Protein AF-A0A238VDC4-F1 (afdb_monomer)

Mean predicted aligned error: 15.54 Å

Organism: NCBI:txid664784

Structure (mmCIF, N/CA/C/O backbone):
data_AF-A0A238VDC4-F1
#
_entry.id   AF-A0A238VDC4-F1
#
loop_
_atom_site.group_PDB
_atom_site.id
_atom_site.type_symbol
_atom_site.label_atom_id
_atom_site.label_alt_id
_atom_site.label_comp_id
_atom_site.label_asym_id
_atom_site.label_entity_id
_atom_site.label_seq_id
_atom_site.pdbx_PDB_ins_code
_atom_site.Cartn_x
_atom_site.Cartn_y
_atom_site.Cartn_z
_atom_site.occupancy
_atom_site.B_iso_or_equiv
_atom_site.auth_seq_id
_atom_site.auth_comp_id
_atom_site.auth_asym_id
_atom_site.auth_atom_id
_atom_site.pdbx_PDB_model_num
ATOM 1 N N . MET A 1 1 ? -29.099 -13.150 -37.601 1.00 40.03 1 MET A N 1
ATOM 2 C CA . MET A 1 1 ? -27.682 -13.525 -37.442 1.00 40.03 1 MET A CA 1
ATOM 3 C C . MET A 1 1 ? -27.230 -12.780 -36.199 1.00 40.03 1 MET A C 1
ATOM 5 O O . MET A 1 1 ? -26.943 -11.601 -36.305 1.00 40.03 1 MET A O 1
ATOM 9 N N . SER A 1 2 ? -27.641 -13.246 -35.021 1.00 41.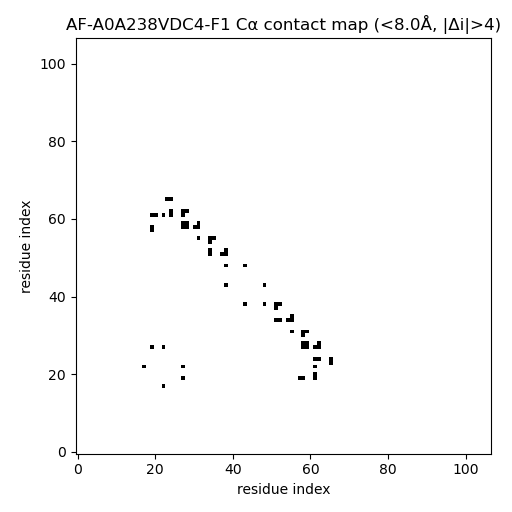78 2 SER A N 1
ATOM 10 C CA . SER A 1 2 ? -27.039 -14.359 -34.266 1.00 41.78 2 SER A CA 1
ATOM 11 C C . SER A 1 2 ? -25.636 -13.989 -33.805 1.00 41.78 2 SER A C 1
ATOM 13 O O . SER A 1 2 ? -24.699 -14.060 -34.590 1.00 41.78 2 SER A O 1
ATOM 15 N N . ASP A 1 3 ? -25.621 -13.505 -32.565 1.00 52.47 3 ASP A N 1
ATOM 16 C CA . ASP A 1 3 ? -24.695 -13.807 -31.475 1.00 52.47 3 ASP A CA 1
ATOM 17 C C . ASP A 1 3 ? -23.244 -14.150 -31.833 1.00 52.47 3 ASP A C 1
ATOM 19 O O . ASP A 1 3 ? -22.954 -15.240 -32.319 1.00 52.47 3 ASP A O 1
ATOM 23 N N . GLU A 1 4 ? -22.332 -13.269 -31.422 1.00 49.94 4 GLU A N 1
ATOM 24 C CA . GLU A 1 4 ? -21.051 -13.695 -30.859 1.00 49.94 4 GLU A CA 1
ATOM 25 C C . GLU A 1 4 ? -20.706 -12.760 -29.689 1.00 49.94 4 GLU A C 1
ATOM 27 O O . GLU A 1 4 ? -19.972 -11.780 -29.807 1.00 49.94 4 GLU A O 1
ATOM 32 N N . GLU A 1 5 ? -21.338 -13.030 -28.546 1.00 55.88 5 GLU A N 1
ATOM 33 C CA . GLU A 1 5 ? -20.858 -12.577 -27.245 1.00 55.88 5 GLU A CA 1
ATOM 34 C C . GLU A 1 5 ? -19.584 -13.365 -26.930 1.00 55.88 5 GLU A C 1
ATOM 36 O O . GLU A 1 5 ? -19.603 -14.411 -26.280 1.00 55.88 5 GLU A O 1
ATOM 41 N N . THR A 1 6 ? -18.455 -12.885 -27.449 1.00 54.00 6 THR A N 1
ATOM 42 C CA . THR A 1 6 ? -17.140 -13.344 -27.010 1.00 54.00 6 THR A CA 1
ATOM 43 C C . THR A 1 6 ? -16.901 -12.754 -25.629 1.00 54.00 6 THR A C 1
ATOM 45 O O . THR A 1 6 ? -16.309 -11.686 -25.480 1.00 54.00 6 THR A O 1
ATOM 48 N N . ALA A 1 7 ? -17.412 -13.443 -24.609 1.00 54.53 7 ALA A N 1
ATOM 49 C CA . ALA A 1 7 ? -17.015 -13.240 -23.228 1.00 54.53 7 ALA A CA 1
ATOM 50 C C . ALA A 1 7 ? -15.504 -13.496 -23.130 1.00 54.53 7 ALA A C 1
ATOM 52 O O . ALA A 1 7 ? -15.050 -14.636 -23.016 1.00 54.53 7 ALA A O 1
ATOM 53 N N . HIS A 1 8 ? -14.714 -12.430 -23.239 1.00 48.75 8 HIS A N 1
ATOM 54 C CA . HIS A 1 8 ? -13.311 -12.476 -22.876 1.00 48.75 8 HIS A CA 1
ATOM 55 C C . HIS A 1 8 ? -13.233 -12.595 -21.353 1.00 48.75 8 HIS A C 1
ATOM 57 O O . HIS A 1 8 ? -13.730 -11.703 -20.663 1.00 48.75 8 HIS A O 1
ATOM 63 N N . PRO A 1 9 ? -12.643 -13.675 -20.809 1.00 56.53 9 PRO A N 1
ATOM 64 C CA . PRO A 1 9 ? -12.331 -13.709 -19.393 1.00 56.53 9 PRO A CA 1
ATOM 65 C C . PRO A 1 9 ? -11.336 -12.582 -19.112 1.00 56.53 9 PRO A C 1
ATOM 67 O O . PRO A 1 9 ? -10.280 -12.499 -19.743 1.00 56.53 9 PRO A O 1
ATOM 70 N N . ASP A 1 10 ? -11.714 -11.693 -18.200 1.00 43.75 10 ASP A N 1
ATOM 71 C CA . ASP A 1 10 ? -10.847 -10.644 -17.686 1.00 43.75 10 ASP A CA 1
ATOM 72 C C . ASP A 1 10 ? -9.599 -11.298 -17.059 1.00 43.75 10 ASP A C 1
ATOM 74 O O . ASP A 1 10 ? -9.743 -12.134 -16.157 1.00 43.75 10 ASP A O 1
ATOM 78 N N . PRO A 1 11 ? -8.371 -10.982 -17.517 1.00 54.56 11 PRO A N 1
ATOM 79 C CA . PRO A 1 11 ? -7.158 -11.592 -16.977 1.00 54.56 11 PRO A CA 1
ATOM 80 C C . PRO A 1 11 ? -6.849 -11.177 -15.523 1.00 54.56 11 PRO A C 1
ATOM 82 O O . PRO A 1 11 ? -5.819 -11.591 -14.996 1.00 54.56 11 PRO A O 1
ATOM 85 N N . GLY A 1 12 ? -7.712 -10.400 -14.859 1.00 48.94 12 GLY A N 1
ATOM 86 C CA . GLY A 1 12 ? -7.639 -10.080 -13.434 1.00 48.94 12 GLY A CA 1
ATOM 87 C C . GLY A 1 12 ? -8.382 -11.055 -12.515 1.00 48.94 12 GLY A C 1
ATOM 88 O O . GLY A 1 12 ? -8.191 -11.005 -11.302 1.00 48.94 12 GLY A O 1
ATOM 89 N N . SER A 1 13 ? -9.185 -11.983 -13.049 1.00 48.88 13 SER A N 1
ATOM 90 C CA . SER A 1 13 ? -9.896 -12.983 -12.233 1.00 48.88 13 SER A CA 1
ATOM 91 C C . SER A 1 13 ? -9.037 -14.224 -11.964 1.00 48.88 13 SER A C 1
ATOM 93 O O . SER A 1 13 ? -9.392 -15.341 -12.330 1.00 48.88 13 SER A O 1
ATOM 95 N N . THR A 1 14 ? -7.883 -14.051 -11.322 1.00 49.28 14 THR A N 1
ATOM 96 C CA . THR A 1 14 ? -7.273 -15.146 -10.552 1.00 49.28 14 THR A CA 1
ATOM 97 C C . THR A 1 14 ? -7.747 -15.026 -9.117 1.00 49.28 14 THR A C 1
ATOM 99 O O . THR A 1 14 ? -7.213 -14.245 -8.331 1.00 49.28 14 THR A O 1
ATOM 102 N N . GLU A 1 15 ? -8.796 -15.783 -8.815 1.00 46.91 15 GLU A N 1
ATOM 103 C CA . GLU A 1 15 ? -9.367 -15.936 -7.485 1.00 46.91 15 GLU A CA 1
ATOM 104 C C . GLU A 1 15 ? -8.310 -16.454 -6.491 1.00 46.91 15 GLU A C 1
ATOM 106 O O . GLU A 1 15 ? -7.728 -17.528 -6.646 1.00 46.91 15 GLU A O 1
ATOM 111 N N . ASP A 1 16 ? -8.039 -15.593 -5.509 1.00 58.88 16 ASP A N 1
ATOM 112 C CA . ASP A 1 16 ? -7.781 -15.848 -4.090 1.00 58.88 16 ASP A CA 1
ATOM 113 C C . ASP A 1 16 ? -7.385 -17.284 -3.691 1.00 58.88 16 ASP A C 1
ATOM 115 O O . ASP A 1 16 ? -8.226 -18.168 -3.550 1.00 58.88 16 ASP A O 1
ATOM 119 N N . SER A 1 17 ? -6.081 -17.499 -3.465 1.00 43.22 17 SER A N 1
ATOM 120 C CA . SER A 1 17 ? -5.521 -18.587 -2.626 1.00 43.22 17 SER A CA 1
ATOM 121 C C . SER A 1 17 ? -3.996 -18.493 -2.435 1.00 43.22 17 SER A C 1
ATOM 123 O O . SER A 1 17 ? -3.426 -19.202 -1.606 1.00 43.22 17 SER A O 1
ATOM 125 N N . GLY A 1 18 ? -3.297 -17.623 -3.167 1.00 46.53 18 GLY A N 1
ATOM 126 C CA . GLY A 1 18 ? -1.901 -17.291 -2.883 1.00 46.53 18 GLY A CA 1
ATOM 127 C C . GLY A 1 18 ? -1.843 -16.146 -1.881 1.00 46.53 18 GLY A C 1
ATOM 128 O O . GLY A 1 18 ? -2.441 -15.106 -2.131 1.00 46.53 18 GLY A O 1
ATOM 129 N N . GLY A 1 19 ? -1.140 -16.319 -0.758 1.00 63.47 19 GLY A N 1
ATOM 130 C CA . GLY A 1 19 ? -0.940 -15.252 0.231 1.00 63.47 19 GLY A CA 1
ATOM 131 C C . GLY A 1 19 ? -0.439 -13.937 -0.389 1.00 63.47 19 GLY A C 1
ATOM 132 O O . GLY A 1 19 ? -0.028 -13.910 -1.545 1.00 63.47 19 GLY A O 1
ATOM 133 N N . LEU A 1 20 ? -0.430 -12.854 0.397 1.00 73.19 20 LEU A N 1
ATOM 134 C CA . LEU A 1 20 ? -0.212 -11.454 -0.031 1.00 73.19 20 LEU A CA 1
ATOM 135 C C . LEU A 1 20 ? 0.884 -11.230 -1.101 1.00 73.19 20 LEU A C 1
ATOM 137 O O . LEU A 1 20 ? 0.784 -10.306 -1.900 1.00 73.19 20 LEU A O 1
ATOM 141 N N . GLY A 1 21 ? 1.914 -12.081 -1.159 1.00 67.56 21 GLY A N 1
ATOM 142 C CA . GLY A 1 21 ? 2.966 -12.055 -2.178 1.00 67.56 21 GLY A CA 1
ATOM 143 C C . GLY A 1 21 ? 2.547 -12.388 -3.621 1.00 67.56 21 GLY A C 1
ATOM 144 O O . GLY A 1 21 ? 3.336 -12.116 -4.520 1.00 67.56 21 GLY A O 1
ATOM 145 N N . GLY A 1 22 ? 1.358 -12.951 -3.859 1.00 77.00 22 GLY A N 1
ATOM 146 C CA . GLY A 1 22 ? 0.842 -13.270 -5.200 1.00 77.00 22 GLY A CA 1
ATOM 147 C C . GLY A 1 22 ? -0.082 -12.210 -5.811 1.00 77.00 22 GLY A C 1
ATOM 148 O O . GLY A 1 22 ? -0.530 -12.381 -6.941 1.00 77.00 22 GLY A O 1
ATOM 149 N N . LEU A 1 23 ? -0.392 -11.135 -5.081 1.00 90.56 23 LEU A N 1
ATOM 150 C CA . LEU A 1 23 ? -1.322 -10.102 -5.536 1.00 90.56 23 LEU A CA 1
ATOM 151 C C . LEU A 1 23 ? -0.689 -9.215 -6.613 1.00 90.56 23 LEU A C 1
ATOM 153 O O . LEU A 1 23 ? 0.476 -8.830 -6.501 1.00 90.56 23 LEU A O 1
ATOM 157 N N . GLY A 1 24 ? -1.474 -8.835 -7.623 1.00 92.56 24 GLY A N 1
ATOM 158 C CA . GLY A 1 24 ? -1.125 -7.742 -8.535 1.00 92.56 24 GLY A CA 1
ATOM 159 C C . GLY A 1 24 ? -1.135 -6.382 -7.824 1.00 92.56 24 GLY A C 1
ATOM 160 O O . GLY A 1 24 ? -1.729 -6.242 -6.756 1.00 92.56 24 GLY A O 1
ATOM 161 N N . TYR A 1 25 ? -0.492 -5.370 -8.419 1.00 94.88 25 TYR A N 1
ATOM 162 C CA . TYR A 1 25 ? -0.379 -4.031 -7.820 1.00 94.88 25 TYR A CA 1
ATOM 163 C C . TYR A 1 25 ? -1.740 -3.404 -7.486 1.00 94.88 25 TYR A C 1
ATOM 165 O O . TYR A 1 25 ? -1.943 -2.945 -6.366 1.00 94.88 25 TYR A O 1
ATOM 173 N N . GLU A 1 26 ? -2.682 -3.407 -8.432 1.00 96.62 26 GLU A N 1
ATOM 174 C CA . GLU A 1 26 ? -4.001 -2.784 -8.248 1.00 96.62 26 GLU A CA 1
ATOM 175 C C . GLU A 1 26 ? -4.804 -3.503 -7.162 1.00 96.62 26 GLU A C 1
ATOM 177 O O . GLU A 1 26 ? -5.321 -2.860 -6.254 1.00 96.62 26 GLU A O 1
ATOM 182 N N . GLN A 1 27 ? -4.778 -4.837 -7.167 1.00 94.88 27 GLN A N 1
ATOM 183 C CA . GLN A 1 27 ? -5.410 -5.655 -6.135 1.00 94.88 27 GLN A CA 1
ATOM 184 C C . GLN A 1 27 ? -4.819 -5.388 -4.740 1.00 94.88 27 GLN A C 1
ATOM 186 O O . GLN A 1 27 ? -5.554 -5.276 -3.759 1.00 94.88 27 GLN A O 1
ATOM 191 N N . ALA A 1 28 ? -3.488 -5.296 -4.634 1.00 95.94 28 ALA A N 1
ATOM 192 C CA . ALA A 1 28 ? -2.805 -5.015 -3.374 1.00 95.94 28 ALA A CA 1
ATOM 193 C C . ALA A 1 28 ? -3.118 -3.597 -2.868 1.00 95.94 28 ALA A C 1
ATOM 195 O O . ALA A 1 28 ? -3.359 -3.406 -1.675 1.00 95.94 28 ALA A O 1
ATOM 196 N N . ARG A 1 29 ? -3.172 -2.615 -3.775 1.00 97.19 29 ARG A N 1
ATOM 197 C CA . ARG A 1 29 ? -3.558 -1.235 -3.466 1.00 97.19 29 ARG A CA 1
ATOM 198 C C . ARG A 1 29 ? -4.996 -1.161 -2.961 1.00 97.19 29 ARG A C 1
ATOM 200 O O . ARG A 1 29 ? -5.239 -0.508 -1.952 1.00 97.19 29 ARG A O 1
ATOM 207 N N . ASP A 1 30 ? -5.930 -1.823 -3.629 1.00 97.62 30 ASP A N 1
ATOM 208 C CA . ASP A 1 30 ? -7.345 -1.762 -3.264 1.00 97.62 30 ASP A CA 1
ATOM 209 C C . ASP A 1 30 ? -7.585 -2.422 -1.893 1.00 97.62 30 ASP A C 1
ATOM 211 O O . ASP A 1 30 ? -8.238 -1.837 -1.031 1.00 97.62 30 ASP A O 1
ATOM 215 N N . GLN A 1 31 ? -6.929 -3.553 -1.610 1.00 97.25 31 GLN A N 1
ATOM 216 C CA . GLN A 1 31 ? -6.943 -4.145 -0.265 1.00 97.25 31 GLN A CA 1
ATOM 217 C C . GLN A 1 31 ? -6.295 -3.246 0.798 1.00 97.25 31 GLN A C 1
ATOM 219 O O . GLN A 1 31 ? -6.743 -3.227 1.945 1.00 97.25 31 GLN A O 1
ATOM 224 N N . LEU A 1 32 ? -5.234 -2.506 0.456 1.00 97.62 32 LEU A N 1
ATOM 225 C CA . LEU A 1 32 ? -4.602 -1.561 1.381 1.00 97.62 32 LEU A CA 1
ATOM 226 C C . LEU A 1 32 ? -5.557 -0.410 1.718 1.00 97.62 32 LEU A C 1
ATOM 228 O O . LEU A 1 32 ? -5.650 -0.009 2.876 1.00 97.62 32 LEU A O 1
ATOM 232 N N . ILE A 1 33 ? -6.306 0.079 0.728 1.00 98.06 33 ILE A N 1
ATOM 233 C CA . ILE A 1 33 ? -7.345 1.093 0.923 1.00 98.06 33 ILE A CA 1
ATOM 234 C C . ILE A 1 33 ? -8.418 0.584 1.897 1.00 98.06 33 ILE A C 1
ATOM 236 O O . ILE A 1 33 ? -8.792 1.313 2.814 1.00 98.06 33 ILE A O 1
ATOM 240 N N . GLU A 1 34 ? -8.878 -0.661 1.756 1.00 97.62 34 GLU A N 1
ATOM 241 C CA . GLU A 1 34 ? -9.840 -1.264 2.694 1.00 97.62 34 GLU A CA 1
ATOM 242 C C . GLU A 1 34 ? -9.291 -1.348 4.126 1.00 97.62 34 GLU A C 1
ATOM 244 O O . GLU A 1 34 ? -9.999 -1.041 5.087 1.00 97.62 34 GLU A O 1
ATOM 249 N N . VAL A 1 35 ? -8.017 -1.726 4.284 1.00 97.81 35 VAL A N 1
ATOM 250 C CA . VAL A 1 35 ? -7.348 -1.768 5.593 1.00 97.81 35 VAL A CA 1
ATOM 251 C C . VAL A 1 35 ? -7.304 -0.382 6.236 1.00 97.81 35 VAL A C 1
ATOM 253 O O . VAL A 1 35 ? -7.658 -0.243 7.408 1.00 97.81 35 VAL A O 1
ATOM 256 N N . VAL A 1 36 ? -6.908 0.644 5.477 1.00 97.81 36 VAL A N 1
ATOM 257 C CA . VAL A 1 36 ? -6.851 2.031 5.964 1.00 97.81 36 VAL A CA 1
ATOM 258 C C . VAL A 1 36 ? -8.239 2.512 6.377 1.00 97.81 36 VAL A C 1
ATOM 260 O O . VAL A 1 36 ? -8.393 3.015 7.486 1.00 97.81 36 VAL A O 1
ATOM 263 N N . GLN A 1 37 ? -9.264 2.273 5.554 1.00 97.75 37 GLN A N 1
ATOM 264 C CA . GLN A 1 37 ? -10.645 2.623 5.900 1.00 97.75 37 GLN A CA 1
ATOM 265 C C . GLN A 1 37 ? -11.104 1.944 7.199 1.00 97.75 37 GLN A C 1
ATOM 267 O O . GLN A 1 37 ? -11.760 2.576 8.026 1.00 97.75 37 GLN A O 1
ATOM 272 N N . GLY A 1 38 ? -10.736 0.676 7.410 1.00 96.38 38 GLY A N 1
ATOM 273 C CA . GLY A 1 38 ? -11.035 -0.045 8.648 1.00 96.38 38 GLY A CA 1
ATOM 274 C C . GLY A 1 38 ? -10.352 0.558 9.879 1.00 96.38 38 GLY A C 1
ATOM 275 O O . GLY A 1 38 ? -10.976 0.677 10.934 1.00 96.38 38 GLY A O 1
ATOM 276 N N . LEU A 1 39 ? -9.093 0.980 9.747 1.00 96.88 39 LEU A N 1
ATOM 277 C CA . LEU A 1 39 ? -8.357 1.658 10.818 1.00 96.88 39 LEU A CA 1
ATOM 278 C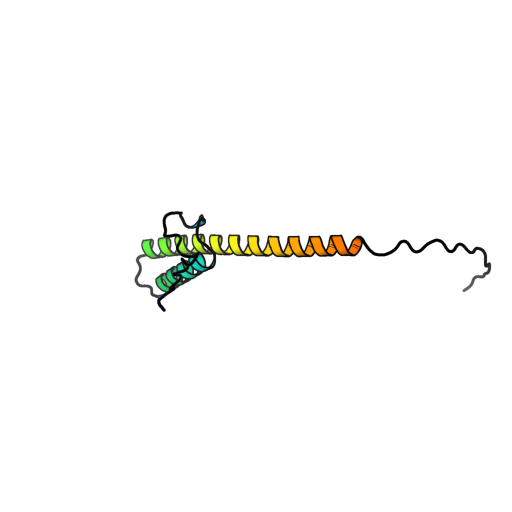 C . LEU A 1 39 ? -8.944 3.045 11.129 1.00 96.88 39 LEU A C 1
ATOM 280 O O . LEU A 1 39 ? -9.082 3.403 12.298 1.00 96.88 39 LEU A O 1
ATOM 284 N N . GLU A 1 40 ? -9.322 3.808 10.101 1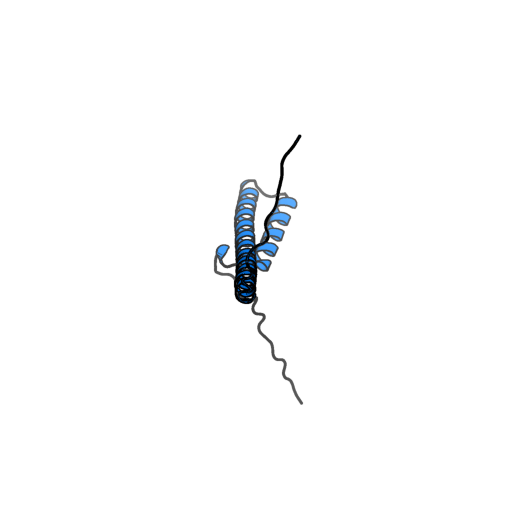.00 97.62 40 GLU A N 1
ATOM 285 C CA . GLU A 1 40 ? -9.890 5.157 10.231 1.00 97.62 40 GLU A CA 1
ATOM 286 C C . GLU A 1 40 ? -11.313 5.164 10.800 1.00 97.62 40 GLU A C 1
ATOM 288 O O . GLU A 1 40 ? -11.677 6.082 11.538 1.00 97.62 40 GLU A O 1
ATOM 293 N N . ALA A 1 41 ? -12.115 4.135 10.502 1.00 96.56 41 ALA A N 1
ATOM 294 C CA . ALA A 1 41 ? -13.458 3.983 11.059 1.00 96.56 41 ALA A CA 1
ATOM 295 C C . ALA A 1 41 ? -13.446 3.850 12.594 1.00 96.56 41 ALA A C 1
ATOM 297 O O . ALA A 1 41 ? -14.411 4.235 13.262 1.00 96.56 41 ALA A O 1
ATOM 298 N N . GLY A 1 42 ? -12.349 3.334 13.161 1.00 91.69 42 GLY A N 1
ATOM 299 C CA . GLY A 1 42 ? -12.214 3.090 14.592 1.00 91.69 42 GLY A CA 1
ATOM 300 C C . GLY A 1 42 ? -13.178 2.013 15.107 1.00 91.69 42 GLY A C 1
ATOM 301 O O . GLY A 1 42 ? -13.737 1.222 14.354 1.00 91.69 42 GLY A O 1
ATOM 302 N N . GLY A 1 43 ? -13.354 1.935 16.430 1.00 94.56 43 GLY A N 1
ATOM 303 C CA . GLY A 1 43 ? -14.252 0.948 17.058 1.00 94.56 43 GLY A CA 1
ATOM 304 C C . GLY A 1 43 ? -13.712 -0.488 17.115 1.00 94.56 43 GLY A C 1
ATOM 305 O O . GLY A 1 43 ? -14.416 -1.388 17.571 1.00 94.56 43 GLY A O 1
ATOM 306 N N . LEU A 1 44 ? -12.464 -0.697 16.696 1.00 96.12 44 LEU A N 1
ATOM 307 C CA . LEU A 1 44 ? -11.753 -1.969 16.778 1.00 96.12 44 LEU A CA 1
ATOM 308 C C . LEU A 1 44 ? -11.075 -2.144 18.141 1.00 96.12 4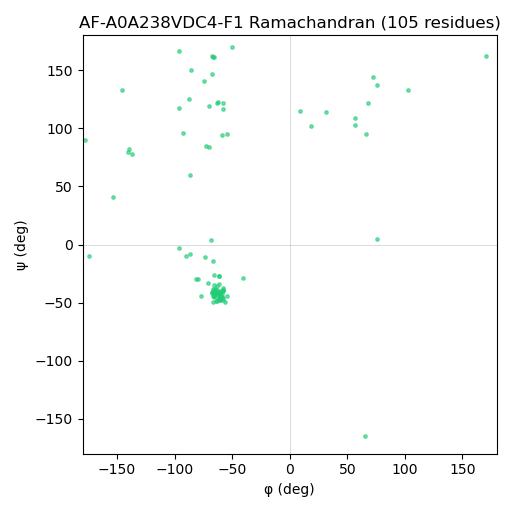4 LEU A C 1
ATOM 310 O O . LEU A 1 44 ? -10.651 -1.175 18.780 1.00 96.12 44 LEU A O 1
ATOM 314 N N . SER A 1 45 ? -10.943 -3.394 18.582 1.00 97.44 45 SER A N 1
ATOM 315 C CA . SER A 1 45 ? -10.070 -3.723 19.708 1.00 97.44 45 SER A CA 1
ATOM 316 C C . SER A 1 45 ? -8.602 -3.489 19.336 1.00 97.44 45 SER A C 1
ATOM 318 O O . SER A 1 45 ? -8.241 -3.461 18.161 1.00 97.44 45 SER A O 1
ATOM 320 N N . LEU A 1 46 ? -7.727 -3.365 20.337 1.00 97.38 46 LEU A N 1
ATOM 321 C CA . LEU A 1 46 ? -6.287 -3.212 20.103 1.00 97.38 46 LEU A CA 1
ATOM 322 C C . LEU A 1 46 ? -5.717 -4.336 19.223 1.00 97.38 46 LEU A C 1
ATOM 324 O O . LEU A 1 46 ? -4.956 -4.066 18.302 1.00 97.38 46 LEU A O 1
ATOM 328 N N . GLU A 1 47 ? -6.104 -5.581 19.497 1.00 97.69 47 GLU A N 1
ATOM 329 C CA . GLU A 1 47 ? -5.655 -6.752 18.739 1.00 97.69 47 GLU A CA 1
ATOM 330 C C . GLU A 1 47 ? -6.113 -6.687 17.277 1.00 97.69 47 GLU A C 1
ATOM 332 O O . GLU A 1 47 ? -5.328 -6.945 16.369 1.00 97.69 47 GLU A O 1
ATOM 337 N N . GLN A 1 48 ? -7.355 -6.259 17.035 1.00 96.88 48 GLN A N 1
ATOM 338 C CA . GLN A 1 48 ? -7.884 -6.076 15.682 1.00 96.88 48 GLN A CA 1
ATOM 339 C C . GLN A 1 48 ? -7.174 -4.940 14.936 1.00 96.88 48 GLN A C 1
ATOM 341 O O . GLN A 1 48 ? -6.834 -5.098 13.764 1.00 96.88 48 GLN A O 1
ATOM 346 N N . SER A 1 49 ? -6.912 -3.818 15.610 1.00 96.88 49 SER A N 1
ATOM 347 C CA . SER A 1 49 ? -6.164 -2.695 15.036 1.00 96.88 49 SER A CA 1
ATOM 348 C C . SER A 1 49 ? -4.728 -3.084 14.681 1.00 96.88 49 SER A C 1
ATOM 350 O O . SER A 1 49 ? -4.234 -2.690 13.629 1.00 96.88 49 SER A O 1
ATOM 352 N N . LEU A 1 50 ? -4.067 -3.888 15.521 1.00 98.06 50 LEU A N 1
ATOM 353 C CA . LEU A 1 50 ? -2.725 -4.406 15.237 1.00 98.06 50 LEU A CA 1
ATOM 354 C C . LEU A 1 50 ? -2.730 -5.362 14.043 1.00 98.06 50 LEU A C 1
ATOM 356 O O . LEU A 1 50 ? -1.914 -5.200 13.143 1.00 98.06 50 LEU A O 1
ATOM 360 N N . ALA A 1 51 ? -3.686 -6.290 13.982 1.00 97.19 51 ALA A N 1
ATOM 361 C CA . ALA A 1 51 ? -3.804 -7.215 12.857 1.00 97.19 51 ALA A CA 1
ATOM 362 C C . ALA A 1 51 ? -4.044 -6.486 11.521 1.00 97.19 51 ALA A C 1
ATOM 364 O O . ALA A 1 51 ? -3.463 -6.849 10.496 1.00 97.19 51 ALA A O 1
ATOM 365 N N . LEU A 1 52 ? -4.878 -5.438 11.518 1.00 97.25 52 LEU A N 1
ATOM 366 C CA . LEU A 1 52 ? -5.070 -4.598 10.334 1.00 97.25 52 LEU A CA 1
ATOM 367 C C . LEU A 1 52 ? -3.801 -3.836 9.963 1.00 97.25 52 LEU A C 1
ATOM 369 O O . LEU A 1 52 ? -3.457 -3.793 8.786 1.00 97.25 52 LEU A O 1
ATOM 373 N N . TRP A 1 53 ? -3.093 -3.272 10.939 1.00 97.12 53 TRP A N 1
ATOM 374 C CA . TRP A 1 53 ? -1.833 -2.584 10.679 1.00 97.12 53 TRP A CA 1
ATOM 375 C C . TRP A 1 53 ? -0.790 -3.525 10.055 1.00 97.12 53 TRP A C 1
ATOM 377 O O . TRP A 1 53 ? -0.242 -3.202 9.006 1.00 97.12 53 TRP A O 1
ATOM 387 N N . GLU A 1 54 ? -0.587 -4.723 10.610 1.00 97.94 54 GLU A N 1
ATOM 388 C CA . GLU A 1 54 ? 0.348 -5.721 10.062 1.00 97.94 54 GLU A CA 1
ATOM 389 C C . GLU A 1 54 ? -0.028 -6.144 8.635 1.00 97.94 54 GLU A C 1
ATOM 391 O O . GLU A 1 54 ? 0.835 -6.260 7.759 1.00 97.94 54 GLU A O 1
ATOM 396 N N . LYS A 1 55 ? -1.329 -6.331 8.370 1.00 96.88 55 LYS A N 1
ATOM 397 C CA . LYS A 1 55 ? -1.830 -6.585 7.014 1.00 96.88 55 LYS A CA 1
ATOM 398 C C . LYS A 1 55 ? -1.527 -5.407 6.081 1.00 96.88 55 LYS A C 1
ATOM 400 O O . LYS A 1 55 ? -1.105 -5.632 4.947 1.00 96.88 55 LYS A O 1
ATOM 405 N N . GLY A 1 56 ? -1.732 -4.175 6.544 1.00 97.62 56 GLY A N 1
ATOM 406 C CA . GLY A 1 56 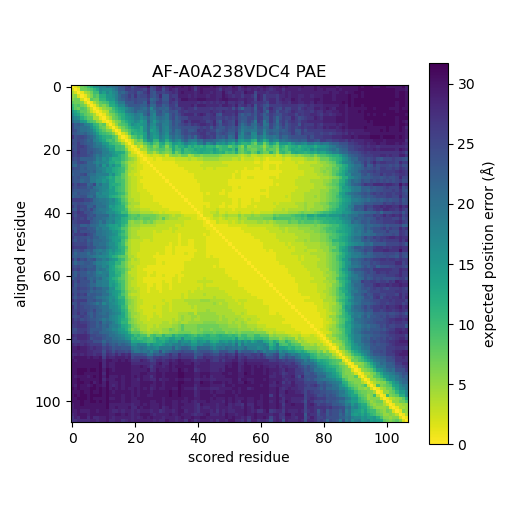? -1.433 -2.951 5.801 1.00 97.62 56 GLY A CA 1
ATOM 407 C C . GLY A 1 56 ? 0.044 -2.840 5.429 1.00 97.62 56 GLY A C 1
ATOM 408 O O . GLY A 1 56 ? 0.361 -2.622 4.263 1.00 97.62 56 GLY A O 1
ATOM 409 N N . GLU A 1 57 ? 0.945 -3.096 6.379 1.00 98.31 57 GLU A N 1
ATOM 410 C CA . GLU A 1 57 ? 2.395 -3.113 6.142 1.00 98.31 57 GLU A CA 1
ATOM 411 C C . GLU A 1 57 ? 2.788 -4.158 5.093 1.00 98.31 57 GLU A C 1
ATOM 413 O O . GLU A 1 57 ? 3.552 -3.880 4.167 1.00 98.31 57 GLU A O 1
ATOM 418 N N . ALA A 1 58 ? 2.231 -5.366 5.192 1.00 97.38 58 ALA A N 1
ATOM 419 C CA . ALA A 1 58 ? 2.515 -6.420 4.230 1.00 97.38 58 ALA A CA 1
ATOM 420 C C . ALA A 1 58 ? 2.014 -6.069 2.816 1.00 97.38 58 ALA A C 1
ATOM 422 O O . ALA A 1 58 ? 2.708 -6.345 1.835 1.00 97.38 58 ALA A O 1
ATOM 423 N N . LEU A 1 59 ? 0.844 -5.433 2.695 1.00 97.44 59 LEU A N 1
ATOM 424 C CA . LEU A 1 59 ? 0.311 -4.949 1.418 1.00 97.44 59 LEU A CA 1
ATOM 425 C C . LEU A 1 59 ? 1.148 -3.800 0.841 1.00 97.44 59 LEU A C 1
ATOM 427 O O . LEU A 1 59 ? 1.436 -3.804 -0.356 1.00 97.44 59 LEU A O 1
ATOM 431 N N . ALA A 1 60 ? 1.597 -2.860 1.674 1.00 96.62 60 ALA A N 1
ATOM 432 C CA . ALA A 1 60 ? 2.481 -1.776 1.250 1.00 96.62 60 ALA A CA 1
ATOM 433 C C . ALA A 1 60 ? 3.784 -2.324 0.646 1.00 96.62 60 ALA A C 1
ATOM 435 O O . ALA A 1 60 ? 4.154 -1.947 -0.466 1.00 96.62 60 ALA A O 1
ATOM 436 N N . GLN A 1 61 ? 4.406 -3.314 1.294 1.00 96.94 61 GLN A N 1
ATOM 437 C CA . GLN A 1 61 ? 5.604 -3.976 0.766 1.00 96.94 61 GLN A CA 1
ATOM 438 C C . GLN A 1 61 ? 5.354 -4.686 -0.573 1.00 96.94 61 GLN A C 1
ATOM 440 O O . GLN A 1 61 ? 6.249 -4.765 -1.414 1.00 96.94 61 GLN A O 1
ATOM 445 N N . VAL A 1 62 ? 4.160 -5.249 -0.791 1.00 96.31 62 VAL A N 1
ATOM 446 C CA . VAL A 1 62 ? 3.791 -5.835 -2.092 1.00 96.31 62 VAL A CA 1
ATOM 447 C C . VAL A 1 62 ? 3.752 -4.747 -3.161 1.00 96.31 62 VAL A C 1
ATOM 449 O O . VAL A 1 62 ? 4.361 -4.914 -4.218 1.00 96.31 62 VAL A O 1
ATOM 452 N N . CYS A 1 63 ? 3.084 -3.628 -2.878 1.00 96.38 63 CYS A N 1
ATOM 453 C CA . CYS A 1 63 ? 3.004 -2.487 -3.784 1.00 96.38 63 CYS A CA 1
ATOM 454 C C . CYS A 1 63 ? 4.393 -1.943 -4.142 1.00 96.38 63 CYS A C 1
ATOM 456 O O . CYS A 1 63 ? 4.675 -1.738 -5.322 1.00 96.38 63 CYS A O 1
ATOM 458 N N . GLU A 1 64 ? 5.271 -1.770 -3.153 1.00 96.62 64 GLU A N 1
ATOM 459 C CA . GLU A 1 64 ? 6.650 -1.312 -3.359 1.00 96.62 64 GLU A CA 1
ATOM 460 C C . GLU A 1 64 ? 7.428 -2.241 -4.293 1.00 96.62 64 GLU A C 1
ATOM 462 O O . GLU A 1 64 ? 7.986 -1.778 -5.284 1.00 96.62 64 GLU A O 1
ATOM 467 N N . ARG A 1 65 ? 7.377 -3.562 -4.072 1.00 96.56 65 ARG A N 1
ATOM 468 C CA . ARG A 1 65 ? 8.063 -4.529 -4.949 1.00 96.56 65 ARG A CA 1
ATOM 469 C C . ARG A 1 65 ? 7.614 -4.436 -6.407 1.00 96.56 65 ARG A C 1
ATOM 471 O O . ARG A 1 65 ? 8.439 -4.567 -7.312 1.00 96.56 65 ARG A O 1
ATOM 478 N N . HIS A 1 66 ? 6.321 -4.219 -6.649 1.00 94.44 66 HIS A N 1
ATOM 479 C CA . HIS A 1 66 ? 5.801 -4.035 -8.009 1.00 94.44 66 HIS A CA 1
ATOM 480 C C . HIS A 1 66 ? 6.336 -2.756 -8.657 1.00 94.44 66 HIS A C 1
ATOM 482 O O . HIS A 1 66 ? 6.753 -2.784 -9.819 1.00 94.44 66 HIS A O 1
ATOM 488 N N . LEU A 1 67 ? 6.355 -1.649 -7.911 1.00 96.50 67 LEU A N 1
ATOM 489 C CA . LEU A 1 67 ? 6.866 -0.363 -8.391 1.00 96.50 67 LEU A CA 1
ATOM 490 C C . LEU A 1 67 ? 8.374 -0.419 -8.660 1.00 96.50 67 LEU A C 1
ATOM 492 O O . LEU A 1 67 ? 8.822 0.033 -9.714 1.00 96.50 67 LEU A O 1
ATOM 496 N N . ASP A 1 68 ? 9.140 -1.047 -7.773 1.00 96.94 68 ASP A N 1
ATOM 497 C CA . ASP A 1 68 ? 10.578 -1.246 -7.941 1.00 96.94 68 ASP A CA 1
ATOM 498 C C . ASP A 1 68 ? 10.890 -2.100 -9.172 1.00 96.94 68 ASP A C 1
ATOM 500 O O . ASP A 1 68 ? 11.791 -1.777 -9.948 1.00 96.94 68 ASP A O 1
ATOM 504 N N . GLY A 1 69 ? 10.125 -3.172 -9.399 1.00 95.06 69 GLY A N 1
ATOM 505 C CA . GLY A 1 69 ? 10.265 -4.002 -10.595 1.00 95.06 69 GLY A CA 1
ATOM 506 C C . GLY A 1 69 ? 9.900 -3.257 -11.884 1.00 95.06 69 GLY A C 1
ATOM 507 O O . GLY A 1 69 ? 10.519 -3.466 -12.928 1.00 95.06 69 GLY A O 1
ATOM 508 N N . ALA A 1 70 ? 8.910 -2.363 -11.844 1.00 95.88 70 ALA A N 1
ATOM 509 C CA . ALA A 1 70 ? 8.592 -1.496 -12.976 1.00 95.88 70 ALA A CA 1
ATOM 510 C C . ALA A 1 70 ? 9.722 -0.496 -13.255 1.00 95.88 70 ALA A C 1
ATOM 512 O O . ALA A 1 70 ? 10.133 -0.353 -14.407 1.00 95.88 70 ALA A O 1
ATOM 513 N N . ARG A 1 71 ? 10.269 0.128 -12.208 1.00 96.06 71 ARG A N 1
ATOM 514 C CA . ARG A 1 71 ? 11.381 1.074 -12.314 1.00 96.06 71 ARG A CA 1
ATOM 515 C C . ARG A 1 71 ? 12.628 0.430 -12.914 1.00 96.06 71 ARG A C 1
ATOM 517 O O . ARG A 1 71 ? 13.160 0.950 -13.883 1.00 96.06 71 ARG A O 1
ATOM 524 N N . GLN A 1 72 ? 13.025 -0.741 -12.422 1.00 97.25 72 GLN A N 1
ATOM 525 C CA . GLN A 1 72 ? 14.185 -1.470 -12.947 1.00 97.25 72 GLN A CA 1
ATOM 526 C C . GLN A 1 72 ? 14.059 -1.792 -14.442 1.00 97.25 72 GLN A C 1
ATOM 528 O O . GLN A 1 72 ? 15.042 -1.720 -15.173 1.00 97.25 72 GLN A O 1
ATOM 533 N N . ARG A 1 73 ? 12.851 -2.121 -14.922 1.00 94.88 73 ARG A N 1
ATOM 534 C CA . ARG A 1 73 ? 12.614 -2.361 -16.356 1.00 94.88 73 ARG A CA 1
ATOM 535 C C . ARG A 1 73 ? 12.774 -1.094 -17.191 1.00 94.88 73 A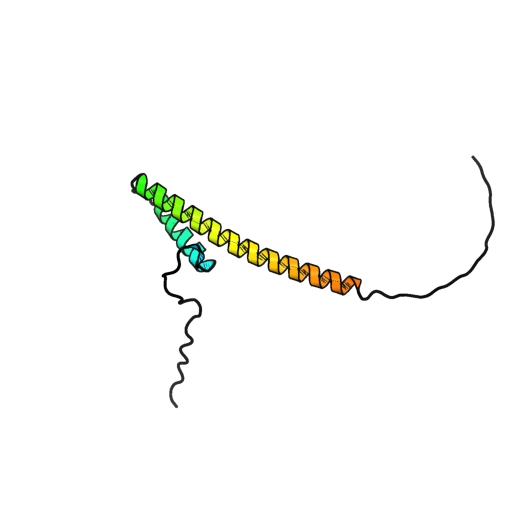RG A C 1
ATOM 537 O O . ARG A 1 73 ? 13.288 -1.177 -18.301 1.00 94.88 73 ARG A O 1
ATOM 544 N N . ILE A 1 74 ? 12.337 0.051 -16.667 1.00 96.06 74 ILE A N 1
ATOM 545 C CA . ILE A 1 74 ? 12.515 1.351 -17.323 1.00 96.06 74 ILE A CA 1
ATOM 546 C C . ILE A 1 74 ? 14.001 1.703 -17.371 1.00 96.06 74 ILE A C 1
ATOM 548 O O . ILE A 1 74 ? 14.510 1.996 -18.447 1.00 96.06 74 ILE A O 1
ATOM 552 N N . ASP A 1 75 ? 14.699 1.603 -16.240 1.00 95.88 75 ASP A N 1
ATOM 553 C CA . ASP A 1 75 ? 16.127 1.914 -16.147 1.00 95.88 75 ASP A CA 1
ATOM 554 C C . ASP A 1 75 ? 16.952 1.025 -17.100 1.00 95.88 75 ASP A C 1
ATOM 556 O O . ASP A 1 75 ? 17.808 1.521 -17.830 1.00 95.88 75 ASP A O 1
ATOM 560 N N . ALA A 1 76 ? 16.643 -0.276 -17.180 1.00 95.12 76 ALA A N 1
ATOM 561 C CA . ALA A 1 76 ? 17.292 -1.195 -18.118 1.00 95.12 76 ALA A CA 1
ATOM 562 C C . ALA A 1 76 ? 17.003 -0.856 -19.591 1.00 95.12 76 ALA A C 1
ATOM 564 O O . ALA A 1 76 ? 17.895 -0.955 -20.435 1.00 95.12 76 ALA A O 1
ATOM 565 N N . ALA A 1 77 ? 15.769 -0.453 -19.910 1.00 94.56 77 ALA A N 1
ATOM 566 C CA . ALA A 1 77 ? 15.413 -0.031 -21.260 1.00 94.56 77 ALA A CA 1
ATOM 567 C C . ALA A 1 77 ? 16.154 1.255 -21.659 1.00 94.56 77 ALA A C 1
ATOM 569 O O . ALA A 1 77 ? 16.661 1.329 -22.775 1.00 94.56 77 ALA A O 1
ATOM 570 N N . LEU A 1 78 ? 16.273 2.231 -20.753 1.00 94.19 78 LEU A N 1
ATOM 571 C CA . LEU A 1 78 ? 17.015 3.471 -20.998 1.00 94.19 78 LEU A CA 1
ATOM 572 C C . LEU A 1 78 ? 18.508 3.205 -21.232 1.00 94.19 78 LEU A C 1
ATOM 574 O O . LEU A 1 78 ? 19.030 3.632 -22.258 1.00 94.19 78 LEU A O 1
ATOM 578 N N . ALA A 1 79 ? 19.153 2.410 -20.372 1.00 92.50 79 ALA A N 1
ATOM 579 C CA . ALA A 1 79 ? 20.566 2.056 -20.534 1.00 92.50 79 ALA A CA 1
ATOM 580 C C . ALA A 1 79 ? 20.847 1.357 -21.879 1.00 92.50 79 ALA A C 1
ATOM 582 O O . ALA A 1 79 ? 21.830 1.652 -22.550 1.00 92.50 79 ALA A O 1
ATOM 583 N N . SER A 1 80 ? 19.941 0.476 -22.325 1.00 88.50 80 SER A N 1
ATOM 584 C CA . SER A 1 80 ? 20.088 -0.206 -23.620 1.00 88.50 80 SER A CA 1
ATOM 585 C C . SER A 1 80 ? 20.005 0.730 -24.835 1.00 88.50 80 SER A C 1
ATOM 587 O O . SER A 1 80 ? 20.567 0.425 -25.889 1.00 88.50 80 SER A O 1
ATOM 589 N N . VAL A 1 81 ? 19.310 1.865 -24.703 1.00 85.94 81 VAL A N 1
ATOM 590 C CA . VAL A 1 81 ? 19.237 2.895 -25.747 1.00 85.94 81 VAL A CA 1
ATOM 591 C C . VAL A 1 81 ? 20.529 3.710 -25.771 1.00 85.94 81 VAL A C 1
ATOM 593 O O . VAL A 1 81 ? 21.088 3.893 -26.848 1.00 85.94 81 VAL A O 1
ATOM 596 N N . GLU A 1 82 ? 21.045 4.110 -24.608 1.00 79.56 82 GLU A N 1
ATOM 597 C CA . GLU A 1 82 ? 22.304 4.865 -24.487 1.00 79.56 82 GLU A CA 1
ATOM 598 C C . GLU A 1 82 ? 23.503 4.074 -25.047 1.00 79.56 82 GLU A C 1
ATOM 600 O O . GLU A 1 82 ? 24.266 4.599 -25.857 1.00 79.56 82 GLU A O 1
ATOM 605 N N . ASP A 1 83 ? 23.599 2.774 -24.741 1.00 71.31 83 ASP A N 1
ATOM 606 C CA . ASP A 1 83 ? 24.631 1.880 -25.298 1.00 71.31 83 ASP A CA 1
ATOM 607 C C . ASP A 1 83 ? 24.549 1.747 -26.835 1.00 71.31 83 ASP A C 1
ATOM 609 O O . ASP A 1 83 ? 25.545 1.464 -27.508 1.00 71.31 83 ASP A O 1
ATOM 613 N N . THR A 1 84 ? 23.359 1.934 -27.416 1.00 69.44 84 THR A N 1
ATOM 614 C CA . THR A 1 84 ? 23.149 1.848 -28.869 1.00 69.44 84 THR A CA 1
ATOM 615 C C . THR A 1 84 ? 23.543 3.151 -29.578 1.00 69.44 84 THR A C 1
ATOM 617 O O . THR A 1 84 ? 23.989 3.109 -30.728 1.00 69.44 84 THR A O 1
ATOM 620 N N . GLU A 1 85 ? 23.433 4.302 -28.909 1.00 59.75 85 GLU A N 1
ATOM 621 C CA . GLU A 1 85 ? 23.783 5.615 -29.471 1.00 59.75 85 GLU A CA 1
ATOM 622 C C . GLU A 1 85 ? 25.299 5.889 -29.454 1.00 59.75 85 GLU A C 1
ATOM 624 O O . GLU A 1 85 ? 25.812 6.493 -30.398 1.00 59.75 85 GLU A O 1
ATOM 629 N N . ASP A 1 86 ? 26.049 5.336 -28.494 1.00 59.75 86 ASP A N 1
ATOM 630 C CA . ASP A 1 86 ? 27.525 5.403 -28.481 1.00 59.75 86 ASP A CA 1
ATOM 631 C C . ASP A 1 86 ? 28.196 4.481 -29.531 1.00 59.75 86 ASP A C 1
ATOM 633 O O . ASP A 1 86 ? 29.390 4.599 -29.822 1.00 59.75 86 ASP A O 1
ATOM 637 N N . GLY A 1 87 ? 27.433 3.581 -30.166 1.00 58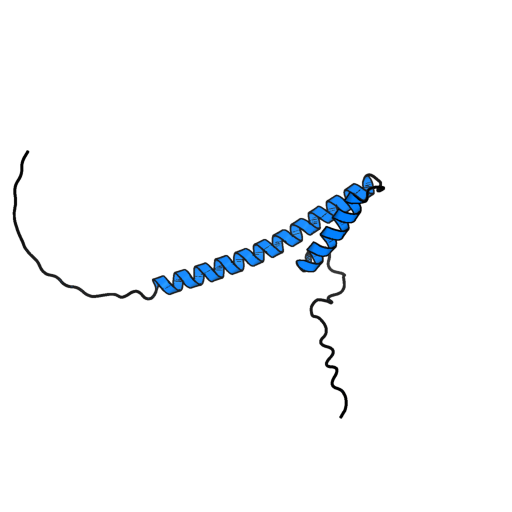.00 87 GLY A N 1
ATOM 638 C CA . GLY A 1 87 ? 27.917 2.643 -31.186 1.00 58.00 87 GLY A CA 1
ATOM 639 C C . GLY A 1 87 ? 27.948 3.173 -32.628 1.00 58.00 87 GLY A C 1
ATOM 640 O O . GLY A 1 87 ? 28.480 2.493 -33.512 1.00 58.00 87 GLY A O 1
ATOM 641 N N . THR A 1 88 ? 27.396 4.361 -32.918 1.00 60.50 88 THR A N 1
ATOM 642 C CA . THR A 1 88 ? 27.353 4.901 -34.291 1.00 60.50 88 THR A CA 1
ATOM 643 C C . THR A 1 88 ? 27.628 6.411 -34.352 1.00 60.50 88 THR A C 1
ATOM 645 O O . THR A 1 88 ? 26.743 7.255 -34.422 1.00 60.50 88 THR A O 1
ATOM 648 N N . GLY A 1 89 ? 28.920 6.760 -34.339 1.00 55.44 89 GLY A N 1
ATOM 649 C CA . GLY A 1 89 ? 29.401 8.148 -34.321 1.00 55.44 89 GLY A CA 1
ATOM 650 C C . GLY A 1 89 ? 30.796 8.358 -34.918 1.00 55.44 89 GLY A C 1
ATOM 651 O O . GLY A 1 89 ? 31.580 9.126 -34.386 1.00 55.44 89 GLY A O 1
ATOM 652 N N . THR A 1 90 ? 31.083 7.669 -36.028 1.00 49.78 90 THR A N 1
ATOM 653 C CA . THR A 1 90 ? 32.046 8.014 -37.099 1.00 49.78 90 THR A CA 1
ATOM 654 C C . THR A 1 90 ? 33.518 8.259 -36.736 1.00 49.78 90 THR A C 1
ATOM 656 O O . THR A 1 90 ? 33.956 9.363 -36.420 1.00 49.78 90 THR A O 1
ATOM 659 N N . ALA A 1 91 ? 34.321 7.233 -37.028 1.00 58.22 91 ALA A N 1
ATOM 660 C CA . ALA A 1 91 ? 35.691 7.383 -37.500 1.00 58.22 91 ALA A CA 1
ATOM 661 C C . ALA A 1 91 ? 35.727 8.284 -38.755 1.00 58.22 91 ALA A C 1
ATOM 663 O O . ALA A 1 91 ? 35.491 7.830 -39.874 1.00 58.22 91 ALA A O 1
ATOM 664 N N . GLY A 1 92 ? 35.987 9.577 -38.553 1.00 54.16 92 GLY A N 1
ATOM 665 C CA . GLY A 1 92 ? 36.405 10.530 -39.578 1.00 54.16 92 GLY A CA 1
ATOM 666 C C . GLY A 1 92 ? 37.925 10.646 -39.545 1.00 54.16 92 GLY A C 1
ATOM 667 O O . GLY A 1 92 ? 38.508 10.997 -38.525 1.00 54.16 92 GLY A O 1
ATOM 668 N N . THR A 1 93 ? 38.547 10.258 -40.647 1.00 55.69 93 THR A N 1
ATOM 669 C CA . THR A 1 93 ? 39.972 9.992 -40.845 1.00 55.69 93 THR A CA 1
ATOM 670 C C . THR A 1 93 ? 40.884 11.213 -40.755 1.00 55.69 93 THR A C 1
ATOM 672 O O . THR A 1 93 ? 40.525 12.294 -41.211 1.00 55.69 93 THR A O 1
ATOM 675 N N . ASP A 1 94 ? 42.088 10.943 -40.246 1.00 62.66 94 ASP A N 1
ATOM 676 C CA . ASP A 1 94 ? 43.401 11.500 -40.597 1.00 62.66 94 ASP A CA 1
ATOM 677 C C . ASP A 1 94 ? 43.417 12.700 -41.565 1.00 62.66 94 ASP A C 1
ATOM 679 O O . ASP A 1 94 ? 43.104 12.589 -42.751 1.00 62.66 94 ASP A O 1
ATOM 683 N N . GLY A 1 95 ? 43.859 13.836 -41.032 1.00 52.34 95 GLY A N 1
ATOM 684 C CA . GLY A 1 95 ? 44.343 14.992 -41.772 1.00 52.34 95 GLY A CA 1
ATOM 685 C C . GLY A 1 95 ? 45.599 15.494 -41.074 1.00 52.34 95 GLY A C 1
ATOM 686 O O . GLY A 1 95 ? 45.545 16.427 -40.278 1.00 52.34 95 GLY A O 1
ATOM 687 N N . THR A 1 96 ? 46.709 14.799 -41.309 1.00 61.69 96 THR A N 1
ATOM 688 C CA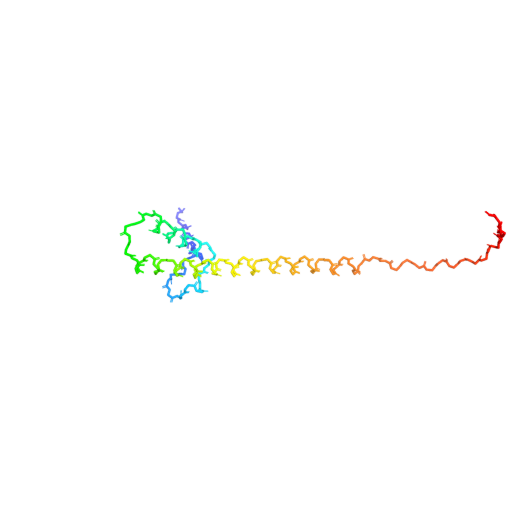 . THR A 1 96 ? 48.057 15.261 -40.978 1.00 61.69 96 THR A CA 1
ATOM 689 C C . THR A 1 96 ? 48.365 16.515 -41.798 1.00 61.69 96 THR A C 1
ATOM 691 O O . THR A 1 96 ? 48.371 16.428 -43.018 1.00 61.69 96 THR A O 1
ATOM 694 N N . ASP A 1 97 ? 48.687 17.638 -41.153 1.00 50.47 97 ASP A N 1
ATOM 695 C CA . ASP A 1 97 ? 49.597 18.634 -41.724 1.00 50.47 97 ASP A CA 1
ATOM 696 C C . ASP A 1 97 ? 50.426 19.291 -40.619 1.00 50.47 97 ASP A C 1
ATOM 698 O O . ASP A 1 97 ? 49.948 19.647 -39.540 1.00 50.47 97 ASP A O 1
ATOM 702 N N . ALA A 1 98 ? 51.718 19.353 -40.907 1.00 58.03 98 ALA A N 1
ATOM 703 C CA . ALA A 1 98 ? 52.800 19.694 -40.014 1.00 58.03 98 ALA A CA 1
ATOM 704 C C . ALA A 1 98 ? 53.189 21.183 -40.112 1.00 58.03 98 ALA A C 1
ATOM 706 O O . ALA A 1 98 ? 52.882 21.854 -41.091 1.00 58.03 98 ALA A O 1
ATOM 707 N N . GLU A 1 99 ? 53.973 21.618 -39.119 1.00 52.59 99 GLU A N 1
ATOM 708 C CA . GLU A 1 99 ? 54.889 22.771 -39.116 1.00 52.59 99 GLU A CA 1
ATOM 709 C C . GLU A 1 99 ? 54.311 24.204 -39.174 1.00 52.59 99 GLU A C 1
ATOM 711 O O . GLU A 1 99 ? 53.722 24.651 -40.154 1.00 52.59 99 GLU A O 1
ATOM 716 N N . GLY A 1 100 ? 54.641 25.005 -38.152 1.00 48.25 100 GLY A N 1
ATOM 717 C CA . GLY A 1 100 ? 54.433 26.456 -38.158 1.00 48.25 100 GLY A CA 1
ATOM 718 C C . GLY A 1 100 ? 54.945 27.147 -36.894 1.00 48.25 100 GLY A C 1
ATOM 719 O O . GLY A 1 100 ? 54.225 27.283 -35.915 1.00 48.25 100 GLY A O 1
ATOM 720 N N . ALA A 1 101 ? 56.211 27.556 -36.922 1.00 58.47 101 ALA A N 1
ATOM 721 C CA . ALA A 1 101 ? 56.984 28.163 -35.842 1.00 58.47 101 ALA A CA 1
ATOM 722 C C . ALA A 1 101 ? 56.521 29.557 -35.348 1.00 58.47 101 ALA A C 1
ATOM 724 O O . ALA A 1 101 ? 55.947 30.339 -36.100 1.00 58.47 101 ALA A O 1
ATOM 725 N N . GLY A 1 102 ? 56.977 29.905 -34.133 1.00 54.72 102 GLY A N 1
ATOM 726 C CA . GLY A 1 102 ? 57.198 31.279 -33.639 1.00 54.72 102 GLY A CA 1
ATOM 727 C C . GLY A 1 102 ? 56.108 31.797 -32.692 1.00 54.72 102 GLY A C 1
ATOM 728 O O . GLY A 1 102 ? 54.932 31.669 -32.981 1.00 54.72 102 GLY A O 1
ATOM 729 N N . GLY A 1 103 ? 56.380 32.407 -31.539 1.00 56.69 103 GLY A N 1
ATOM 730 C CA . GLY A 1 103 ? 57.613 32.847 -30.892 1.00 56.69 103 GLY A CA 1
ATOM 731 C C . GLY A 1 103 ? 57.254 33.709 -29.663 1.00 56.69 103 GLY A C 1
ATOM 732 O O . GLY A 1 103 ? 56.130 34.187 -29.570 1.00 56.69 103 GLY A O 1
ATOM 733 N N . THR A 1 104 ? 58.233 33.885 -28.761 1.00 57.97 104 THR A N 1
ATOM 734 C CA . THR A 1 104 ? 58.449 35.022 -27.819 1.00 57.97 104 THR A CA 1
ATOM 735 C C . THR A 1 104 ? 57.315 35.388 -26.834 1.00 57.97 104 THR A C 1
ATOM 737 O O . THR A 1 104 ? 56.250 35.813 -27.249 1.00 57.97 104 THR A O 1
ATOM 740 N N . ALA A 1 105 ? 57.439 35.141 -25.524 1.00 57.88 105 ALA A N 1
ATOM 741 C CA . ALA A 1 105 ? 58.216 35.882 -24.505 1.00 57.88 105 ALA A CA 1
ATOM 742 C C . ALA A 1 105 ? 57.600 37.228 -24.038 1.00 57.88 105 ALA A C 1
ATOM 744 O O . ALA A 1 105 ? 57.225 38.043 -24.870 1.00 57.88 105 ALA A O 1
ATOM 745 N N . GLU A 1 106 ? 57.663 37.435 -22.706 1.00 58.25 106 GLU A N 1
ATOM 746 C CA . GLU A 1 106 ? 57.518 38.688 -21.914 1.00 58.25 106 GLU A CA 1
ATOM 747 C C . GLU A 1 106 ? 56.113 39.326 -21.771 1.00 58.25 106 GLU A C 1
ATOM 749 O O . GLU A 1 106 ? 55.312 39.251 -22.693 1.00 58.25 106 GLU A O 1
ATOM 754 N N . SER A 1 107 ? 55.703 39.949 -20.649 1.00 56.59 107 SER A N 1
ATOM 755 C CA . SER A 1 107 ? 56.332 40.338 -19.362 1.00 56.59 107 SER A CA 1
ATOM 756 C C . SER A 1 107 ? 55.309 40.238 -18.219 1.00 56.59 107 SER A C 1
ATOM 758 O O . SER A 1 107 ? 54.095 40.350 -18.504 1.00 56.59 107 SER A O 1
#

Nearest PDB structures (foldseek):
  7zg0-assembly1_B  TM=7.762E-01  e=5.919E+00  Mus musculus
  5l8f-assembly1_A  TM=8.084E-01  e=6.720E+00  Rhodospirillum rubrum ATCC 11170

Foldseek 3Di:
DDDDPPPDPDPQPPDDDDPLLPDDLVRLVVVLVVLVVVLVVDPDDPVRVVVSVVSNVSSVVSNVVNVVVVVVVVVVVVVVVVVVVVVDDDDDDDDD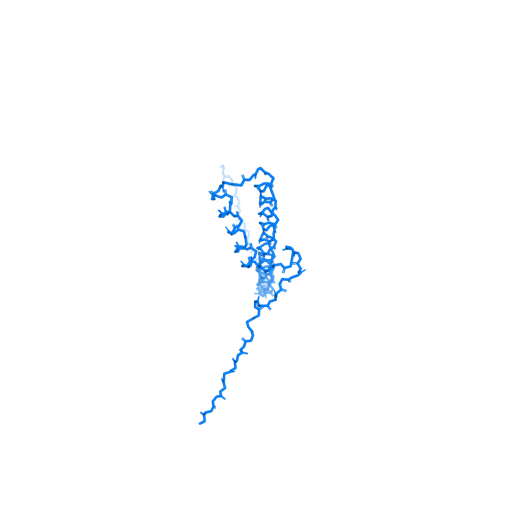DDDDDDDDDDD

Solvent-accessible surface area (backbone atoms only — not comparable to full-atom values): 6956 Å² total; per-residue (Å²): 136,79,86,83,84,76,80,72,79,63,90,79,76,72,80,87,80,67,62,79,88,67,56,53,54,67,60,28,48,54,54,33,51,53,36,50,51,53,62,72,70,50,97,63,54,72,68,56,47,50,53,41,47,55,51,34,54,55,27,50,54,44,38,48,54,50,52,52,56,51,48,52,52,52,54,52,52,51,52,58,51,55,63,56,59,76,71,70,79,74,95,77,78,90,80,89,81,80,89,84,86,87,78,83,84,90,134

Sequence (107 aa):
MSDEETAHPDPGSTEDSGGLGGLGYEQARDQLIEVVQGLEAGGLSLEQSLALWEKGEALAQVCERHLDGARQRIDAALASVEDTEDGTGTAGTDGTDAEGAGGTAES

pLDDT: mean 78.12, std 20.69, range [40.03, 98.31]

InterPro domains:
  IPR003761 Exonuclease VII, small subunit [MF_00337] (24-84)
  IPR003761 Exonuclease VII, small subunit [PF02609] (25-75)
  IPR003761 Exonuclease VII, small subunit [PTHR34137] (24-85)
  IPR003761 Exonuclease VII, small subunit [TIGR01280] (25-78)
  IPR037004 Exonuclease VII, small subunit superfamily [G3DSA:1.10.287.1040] (23-88)
  IPR037004 Exonuclease VII, small subunit superfamily [SSF116842] (21-79)

Secondary structure (DSSP, 8-state):
-------PPPTT---S-S-GGG--HHHHHHHHHHHHHHHHH----HHHHHHHHHHHHHHHHHHHHHHHHHHHHHHHHHHHHHHHHTT-S------------------

Radius of gyration: 31.01 Å; Cα contacts (8 Å, |Δi|>4): 34; chains: 1; bounding box: 86×59×62 Å